Protein AF-A0A2G2ZL44-F1 (afdb_monomer)

Secondary structure (DSSP, 8-state):
-HHHHHHH-----------S------HHHHHHHHHHHHHH--------EEEEETTTTEEEEP--HHHHHHHHHHHHHHT----

Foldseek 3Di:
DVVCCVVPNDDDDDDDDDLADDDDDDPVLVVQLVVVLVVPPPDDDDWDFDDFDDVDTDTDTDPDPVSNVNSVSSCVSSVNDPD

Structure (mmCIF, N/CA/C/O backbone):
data_AF-A0A2G2ZL44-F1
#
_entry.id   AF-A0A2G2ZL44-F1
#
loop_
_atom_site.group_PDB
_atom_site.id
_atom_site.type_symbol
_atom_site.label_atom_id
_atom_site.label_alt_id
_atom_site.label_comp_id
_atom_site.label_asym_id
_atom_site.label_entity_id
_atom_site.label_seq_id
_atom_site.pdbx_PDB_ins_code
_atom_site.Cartn_x
_atom_site.Cartn_y
_atom_site.Cartn_z
_atom_site.occupancy
_atom_site.B_iso_or_equiv
_atom_site.auth_seq_id
_atom_site.auth_comp_id
_atom_site.auth_asym_id
_atom_site.auth_atom_id
_atom_site.pdbx_PDB_model_num
ATOM 1 N N . MET A 1 1 ? 7.101 -9.785 -9.918 1.00 79.69 1 MET A N 1
ATOM 2 C CA . MET A 1 1 ? 7.958 -10.653 -9.076 1.00 79.69 1 MET A CA 1
ATOM 3 C C . MET A 1 1 ? 7.916 -12.147 -9.439 1.00 79.69 1 MET A C 1
ATOM 5 O O . MET A 1 1 ? 8.657 -12.911 -8.838 1.00 79.69 1 MET A O 1
ATOM 9 N N . ASN A 1 2 ? 7.120 -12.594 -10.428 1.00 85.00 2 ASN A N 1
ATOM 10 C CA . ASN A 1 2 ? 6.998 -14.028 -10.756 1.00 85.00 2 ASN A CA 1
ATOM 11 C C . ASN A 1 2 ? 8.310 -14.689 -11.213 1.00 85.00 2 ASN A C 1
ATOM 13 O O . ASN A 1 2 ? 8.561 -15.821 -10.818 1.00 85.00 2 ASN A O 1
ATOM 17 N N . GLY A 1 3 ? 9.147 -13.987 -11.991 1.00 88.56 3 GLY A N 1
ATOM 18 C CA . GLY A 1 3 ? 10.456 -14.506 -12.412 1.00 88.56 3 GLY A CA 1
ATOM 19 C C . GLY A 1 3 ? 11.359 -14.830 -11.219 1.00 88.56 3 GLY A C 1
ATOM 20 O O . GLY A 1 3 ? 11.791 -15.965 -11.072 1.00 88.56 3 GLY A O 1
ATOM 21 N N . LEU A 1 4 ? 11.520 -13.871 -10.301 1.00 87.31 4 LEU A N 1
ATOM 22 C CA . LEU A 1 4 ? 12.309 -14.056 -9.078 1.00 87.31 4 LEU A CA 1
ATOM 23 C C . LEU A 1 4 ? 11.755 -15.176 -8.192 1.00 87.31 4 LEU A C 1
ATOM 25 O O . LEU A 1 4 ? 12.519 -15.987 -7.686 1.00 87.31 4 LEU A O 1
ATOM 29 N N . ARG A 1 5 ? 10.429 -15.282 -8.047 1.00 88.69 5 ARG A N 1
ATOM 30 C CA . ARG A 1 5 ? 9.821 -16.396 -7.304 1.00 88.69 5 ARG A CA 1
ATOM 31 C C . ARG A 1 5 ? 10.123 -17.752 -7.948 1.00 88.69 5 ARG A C 1
ATOM 33 O O . ARG A 1 5 ? 10.350 -18.722 -7.238 1.00 88.69 5 ARG A O 1
ATOM 40 N N . SER A 1 6 ? 10.091 -17.840 -9.278 1.00 91.06 6 SER A N 1
ATOM 41 C CA . SER A 1 6 ? 10.379 -19.091 -9.989 1.00 91.06 6 SER A CA 1
ATOM 42 C C . SER A 1 6 ? 11.824 -19.557 -9.799 1.00 91.06 6 SER A C 1
ATOM 44 O O . SER A 1 6 ? 12.069 -20.757 -9.846 1.00 91.06 6 SER A O 1
ATOM 46 N N . GLU A 1 7 ? 12.760 -18.625 -9.615 1.00 92.12 7 GLU A N 1
ATOM 47 C CA . GLU A 1 7 ? 14.189 -18.910 -9.456 1.00 92.12 7 GLU A CA 1
ATOM 48 C C . GLU A 1 7 ? 14.585 -19.136 -7.988 1.00 92.12 7 GLU A C 1
ATOM 50 O O . GLU A 1 7 ? 15.303 -20.083 -7.680 1.00 92.12 7 GLU A O 1
ATOM 55 N N . PHE A 1 8 ? 14.081 -18.305 -7.071 1.00 89.19 8 PHE A N 1
ATOM 56 C CA . PHE A 1 8 ? 14.503 -18.277 -5.664 1.00 89.19 8 PHE A CA 1
ATOM 57 C C . PHE A 1 8 ? 13.454 -18.829 -4.681 1.00 89.19 8 PHE A C 1
ATOM 59 O O . PHE A 1 8 ? 13.718 -18.926 -3.483 1.00 89.19 8 PHE A O 1
ATOM 66 N N . GLY A 1 9 ? 12.262 -19.202 -5.157 1.00 88.69 9 GLY A N 1
ATOM 67 C CA . GLY A 1 9 ? 11.142 -19.645 -4.323 1.00 88.69 9 GL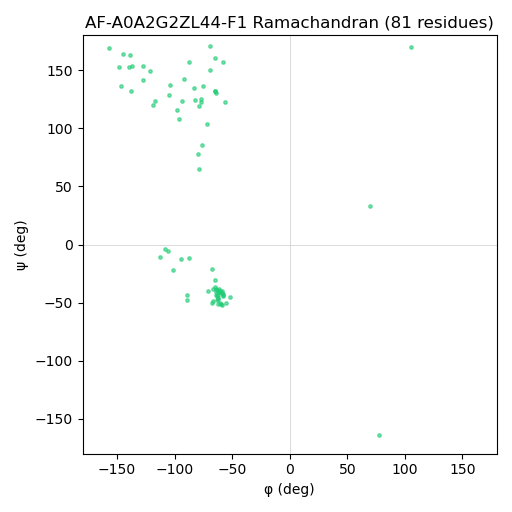Y A CA 1
ATOM 68 C C . GLY A 1 9 ? 10.390 -18.495 -3.635 1.00 88.69 9 GLY A C 1
ATOM 69 O O . GLY A 1 9 ? 10.499 -17.329 -4.011 1.00 88.69 9 GLY A O 1
ATOM 70 N N . GLY A 1 10 ? 9.585 -18.830 -2.621 1.00 88.31 10 GLY A N 1
ATOM 71 C CA . GLY A 1 10 ? 8.831 -17.868 -1.805 1.00 88.31 10 GLY A CA 1
ATOM 72 C C . GLY A 1 10 ? 7.323 -17.806 -2.100 1.00 88.31 10 GLY A C 1
ATOM 73 O O . GLY A 1 10 ? 6.838 -18.416 -3.058 1.00 88.31 10 GLY A O 1
ATOM 74 N N . PRO A 1 11 ? 6.553 -17.098 -1.254 1.00 89.94 11 PRO A N 1
ATOM 75 C CA . PRO A 1 11 ? 5.105 -17.012 -1.388 1.00 89.94 11 PRO A CA 1
ATOM 76 C C . PRO A 1 11 ? 4.691 -16.210 -2.626 1.00 89.94 11 PRO A C 1
ATOM 78 O O . PRO A 1 11 ? 5.375 -15.284 -3.066 1.00 89.94 11 PRO A O 1
ATOM 81 N N . GLN A 1 12 ? 3.530 -16.549 -3.184 1.00 90.56 12 GLN A N 1
ATOM 82 C CA . GLN A 1 12 ? 2.897 -15.744 -4.223 1.00 90.56 12 GLN A CA 1
ATOM 83 C C . GLN A 1 12 ? 2.101 -14.598 -3.595 1.00 90.56 12 GLN A C 1
ATOM 85 O O . GLN A 1 12 ? 1.338 -14.807 -2.657 1.00 90.56 12 GLN A O 1
ATOM 90 N N . PHE A 1 13 ? 2.261 -13.399 -4.148 1.00 89.31 13 PHE A N 1
ATOM 91 C CA . PHE A 1 13 ? 1.479 -12.221 -3.798 1.00 89.31 13 PHE A CA 1
ATOM 92 C C . PHE A 1 13 ? 1.332 -11.316 -5.025 1.00 89.31 13 PHE A C 1
ATOM 94 O O . PHE A 1 13 ? 2.192 -11.321 -5.913 1.00 89.31 13 PHE A O 1
ATOM 101 N N . GLU A 1 14 ? 0.253 -10.539 -5.062 1.00 91.69 14 GLU A N 1
ATOM 102 C CA . GLU A 1 14 ? 0.071 -9.494 -6.068 1.00 91.69 14 GLU A CA 1
ATOM 103 C C . GLU A 1 14 ? 0.955 -8.285 -5.733 1.00 91.69 14 GLU A C 1
ATOM 105 O O . GLU A 1 14 ? 1.009 -7.892 -4.564 1.00 91.69 14 GLU A O 1
ATOM 110 N N . PRO A 1 15 ? 1.654 -7.677 -6.710 1.00 89.69 15 PRO A N 1
ATOM 111 C CA . PRO A 1 15 ? 2.454 -6.482 -6.467 1.00 89.69 15 PRO A CA 1
ATOM 112 C C . PRO A 1 15 ? 1.602 -5.363 -5.859 1.00 89.69 15 PRO A C 1
ATOM 114 O O . PRO A 1 15 ? 0.611 -4.939 -6.446 1.00 89.69 15 PRO A O 1
ATOM 117 N N . HIS A 1 16 ? 1.999 -4.874 -4.688 1.00 91.62 16 HIS A N 1
ATOM 118 C CA . HIS A 1 16 ? 1.309 -3.796 -3.990 1.00 91.62 16 HIS A CA 1
ATOM 119 C C . HIS A 1 16 ? 2.307 -2.897 -3.266 1.00 91.62 16 HIS A C 1
ATOM 121 O O . HIS A 1 16 ? 3.465 -3.259 -3.055 1.00 91.62 16 HIS A O 1
ATOM 127 N N . MET A 1 17 ? 1.828 -1.718 -2.882 1.00 90.50 17 MET A N 1
ATOM 128 C CA . MET A 1 17 ? 2.543 -0.766 -2.046 1.00 90.50 17 MET A CA 1
ATOM 129 C C . MET A 1 17 ? 1.755 -0.584 -0.756 1.00 90.50 17 MET A C 1
ATOM 131 O O . MET A 1 17 ? 0.576 -0.232 -0.784 1.00 90.50 17 MET A O 1
ATOM 135 N N . THR A 1 18 ? 2.403 -0.825 0.374 1.00 93.56 18 THR A N 1
ATOM 136 C CA . THR A 1 18 ? 1.795 -0.601 1.683 1.00 93.56 18 THR A CA 1
ATOM 137 C C . THR A 1 18 ? 1.845 0.887 2.017 1.00 93.56 18 THR A C 1
ATOM 139 O O . THR A 1 18 ? 2.924 1.462 2.107 1.00 93.56 18 THR A O 1
ATOM 142 N N . VAL A 1 19 ? 0.677 1.503 2.210 1.00 92.25 19 VAL A N 1
ATOM 143 C CA . VAL A 1 19 ? 0.519 2.937 2.542 1.00 92.25 19 VAL A CA 1
ATOM 144 C C . VAL A 1 19 ? 0.140 3.181 4.007 1.00 92.25 19 VAL A C 1
ATOM 146 O O . VAL A 1 19 ? 0.070 4.315 4.458 1.00 92.25 19 VAL A O 1
ATOM 149 N N . VAL A 1 20 ? -0.121 2.119 4.767 1.00 93.75 20 VAL A N 1
ATOM 150 C CA . VAL A 1 20 ? -0.384 2.177 6.207 1.00 93.75 20 VAL A CA 1
ATOM 151 C C . VAL A 1 20 ? 0.170 0.917 6.860 1.00 93.75 20 VAL A C 1
ATOM 153 O O . VAL A 1 20 ? 0.040 -0.178 6.311 1.00 93.75 20 VAL A O 1
ATOM 156 N N . GLY A 1 21 ? 0.832 1.072 8.007 1.00 93.25 21 GLY A N 1
ATOM 157 C CA . GLY A 1 21 ? 1.390 -0.051 8.753 1.00 93.25 21 GLY A CA 1
ATOM 158 C C . GLY A 1 21 ? 0.316 -0.948 9.372 1.00 93.25 21 GLY A C 1
ATOM 159 O O . GLY A 1 21 ? -0.874 -0.630 9.387 1.00 93.25 21 GLY A O 1
ATOM 160 N N . ALA A 1 22 ? 0.745 -2.090 9.906 1.00 92.81 22 ALA A N 1
ATOM 161 C CA . ALA A 1 22 ? -0.160 -3.021 10.566 1.00 92.81 22 ALA A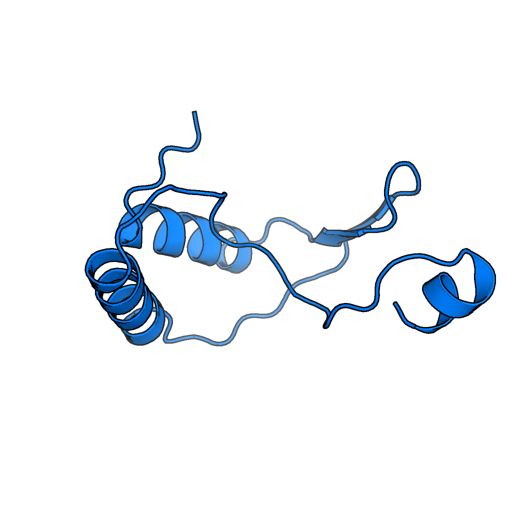 CA 1
ATOM 162 C C . ALA A 1 22 ? -0.778 -2.398 11.832 1.00 92.81 22 ALA A C 1
ATOM 164 O O . ALA A 1 22 ? -0.070 -1.868 12.688 1.00 92.81 22 ALA A O 1
ATOM 165 N N . ILE A 1 23 ? -2.101 -2.516 11.967 1.00 93.44 23 ILE A N 1
ATOM 166 C CA . ILE A 1 23 ? -2.882 -2.028 13.111 1.00 93.44 23 ILE A CA 1
ATOM 167 C C . ILE A 1 23 ? -3.928 -3.046 13.536 1.00 93.44 23 ILE A C 1
ATOM 169 O O . ILE A 1 23 ? -4.408 -3.841 12.729 1.00 93.44 23 ILE A O 1
ATOM 173 N N . LYS A 1 24 ? -4.302 -2.999 14.815 1.00 95.00 24 LYS A N 1
ATOM 174 C CA . LYS A 1 24 ? -5.409 -3.790 15.353 1.00 95.00 24 LYS A CA 1
ATOM 175 C C . LYS A 1 24 ? -6.680 -2.957 15.306 1.00 95.00 24 LYS A C 1
ATOM 177 O O . LYS A 1 24 ? -6.715 -1.870 15.873 1.00 95.00 24 LYS A O 1
ATOM 182 N N . LEU A 1 25 ? -7.696 -3.486 14.642 1.00 95.56 25 LEU A N 1
ATOM 183 C CA . LEU A 1 25 ? -9.029 -2.910 14.527 1.00 95.56 25 LEU A CA 1
ATOM 184 C C . LEU A 1 25 ? -10.045 -4.043 14.644 1.00 95.56 25 LEU A C 1
ATOM 186 O O . LEU A 1 25 ? -9.747 -5.183 14.274 1.00 95.56 25 LEU A O 1
ATOM 190 N N . SER A 1 26 ? -11.244 -3.731 15.116 1.00 97.75 26 SER A N 1
ATOM 191 C CA . SER A 1 26 ? -12.400 -4.578 14.841 1.00 97.75 26 SER A CA 1
ATOM 192 C C . SER A 1 26 ? -12.720 -4.569 13.339 1.00 97.75 26 SER A C 1
ATOM 194 O O . SER A 1 26 ? -12.312 -3.672 12.596 1.00 97.75 26 SER A O 1
ATOM 196 N N . GLU A 1 27 ? -13.463 -5.572 12.872 1.00 97.88 27 GLU A N 1
ATOM 197 C CA . GLU A 1 27 ? -13.877 -5.651 11.466 1.00 97.88 27 GLU A CA 1
ATOM 198 C C . GLU A 1 27 ? -14.690 -4.420 11.030 1.00 97.88 27 GLU A C 1
ATOM 200 O O . GLU A 1 27 ? -14.502 -3.899 9.928 1.00 97.88 27 GLU A O 1
ATOM 205 N N . GLU A 1 28 ? -15.573 -3.933 11.905 1.00 98.06 28 GLU A N 1
ATOM 206 C CA . GLU A 1 28 ? -16.399 -2.751 11.657 1.00 98.06 28 GLU A CA 1
ATOM 207 C C . GLU A 1 28 ? -15.533 -1.501 11.465 1.00 98.06 28 GLU A C 1
ATOM 209 O O . GLU A 1 28 ? -15.623 -0.843 10.425 1.00 98.06 28 GLU A O 1
ATOM 214 N N . GLU A 1 29 ? -14.606 -1.248 12.392 1.00 96.94 29 GLU A N 1
ATOM 215 C CA . GLU A 1 29 ? -13.669 -0.127 12.297 1.00 96.94 29 GLU A CA 1
ATOM 216 C C . GLU A 1 29 ? -12.793 -0.216 11.044 1.00 96.94 29 GLU A C 1
ATOM 218 O O . GLU A 1 29 ? -12.548 0.798 10.388 1.00 96.94 29 GLU A O 1
ATOM 223 N N . ALA A 1 30 ? -12.324 -1.418 10.689 1.00 96.19 30 ALA A N 1
ATOM 224 C CA . ALA A 1 30 ? -11.525 -1.633 9.488 1.00 96.19 30 ALA A CA 1
ATOM 225 C C . ALA A 1 30 ? -12.315 -1.282 8.220 1.00 96.19 30 ALA A C 1
ATOM 227 O O . ALA A 1 30 ? -11.806 -0.566 7.355 1.00 96.19 30 ALA A O 1
ATOM 228 N N . ARG A 1 31 ? -13.572 -1.731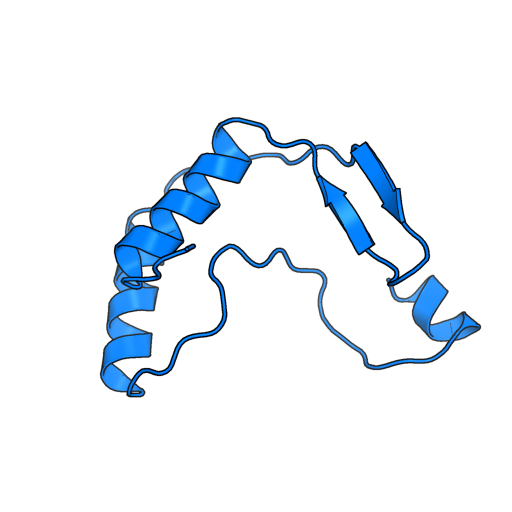 8.121 1.00 96.50 31 ARG A N 1
ATOM 229 C CA . ARG A 1 31 ? -14.451 -1.439 6.977 1.00 96.50 31 ARG A CA 1
ATOM 230 C C . ARG A 1 31 ? -14.773 0.048 6.859 1.00 96.50 31 ARG A C 1
ATOM 232 O O . ARG A 1 31 ? -14.746 0.576 5.746 1.00 96.50 31 ARG A O 1
ATOM 239 N N . ASP A 1 32 ? -15.072 0.717 7.968 1.00 95.62 32 ASP A N 1
ATOM 240 C CA . ASP A 1 32 ? -15.392 2.148 7.975 1.00 95.62 32 ASP A CA 1
ATOM 241 C C . ASP A 1 32 ? -14.189 3.003 7.582 1.00 95.62 32 ASP A C 1
ATOM 243 O O . ASP A 1 32 ? -14.285 3.837 6.676 1.00 95.62 32 ASP A O 1
ATOM 247 N N . LYS A 1 33 ? -13.031 2.749 8.199 1.00 94.88 33 LYS A N 1
ATOM 248 C CA . LYS A 1 33 ? -11.788 3.470 7.898 1.00 94.88 33 LYS A CA 1
ATOM 249 C C . LYS A 1 33 ? -11.323 3.227 6.463 1.00 94.88 33 LYS A C 1
ATOM 251 O O . LYS A 1 33 ? -10.906 4.175 5.802 1.00 94.88 33 LYS A O 1
ATOM 256 N N . PHE A 1 34 ? -11.467 2.003 5.947 1.00 93.94 34 PHE A N 1
ATOM 257 C CA . PHE A 1 34 ? -11.154 1.688 4.552 1.00 93.94 34 PHE A CA 1
ATOM 258 C C . PHE A 1 34 ? -12.045 2.461 3.574 1.00 93.94 34 PHE A C 1
ATOM 260 O O . PHE A 1 34 ? -11.533 3.106 2.660 1.00 93.94 34 PHE A O 1
ATOM 267 N N . ARG A 1 35 ? -13.369 2.473 3.792 1.00 93.50 35 ARG A N 1
ATOM 268 C CA . ARG A 1 35 ? -14.298 3.257 2.958 1.00 93.50 35 ARG A CA 1
ATOM 269 C C . ARG A 1 35 ? -13.955 4.742 2.962 1.00 93.50 35 ARG A C 1
ATOM 271 O O . ARG A 1 35 ? -13.943 5.359 1.897 1.00 93.50 35 ARG A O 1
ATOM 278 N N . LYS A 1 36 ? -13.656 5.297 4.139 1.00 90.50 36 LYS A N 1
ATOM 279 C CA . LYS A 1 36 ? -13.244 6.695 4.282 1.00 90.50 36 LYS A CA 1
ATOM 280 C C . LYS A 1 36 ? -11.954 6.978 3.506 1.00 90.50 36 LYS A C 1
ATOM 282 O O . LYS A 1 36 ? -11.936 7.885 2.680 1.00 90.50 36 LYS A O 1
ATOM 287 N N . GLY A 1 37 ? -10.925 6.150 3.699 1.00 89.75 37 GLY A N 1
ATOM 288 C CA . GLY A 1 37 ? -9.647 6.271 2.998 1.00 89.75 37 GLY A CA 1
ATOM 289 C C . GLY A 1 37 ? -9.818 6.272 1.479 1.00 89.75 37 GLY A C 1
ATOM 290 O O . GLY A 1 37 ? -9.357 7.196 0.812 1.00 89.75 37 GLY A O 1
ATOM 291 N N . CYS A 1 38 ? -10.554 5.300 0.932 1.00 89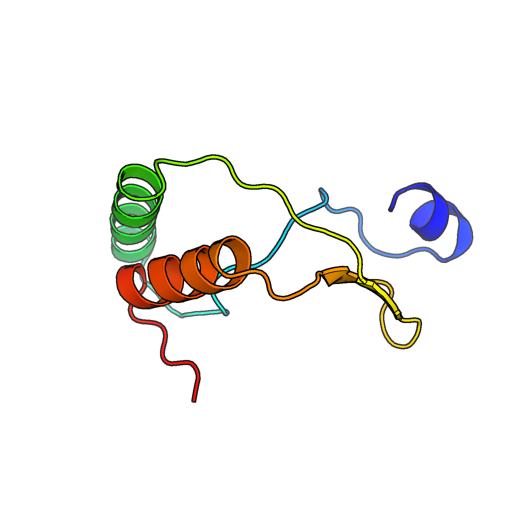.06 38 CYS A N 1
ATOM 292 C CA . CYS A 1 38 ? -10.803 5.204 -0.509 1.00 89.06 38 CYS A CA 1
ATOM 293 C C . CYS A 1 38 ? -11.619 6.375 -1.077 1.00 89.06 38 CYS A C 1
ATOM 295 O O . CYS A 1 38 ? -11.356 6.798 -2.198 1.00 89.06 38 CYS A O 1
ATOM 297 N N . GLY A 1 39 ? -12.602 6.904 -0.340 1.00 83.19 39 GLY A N 1
ATOM 298 C CA . GLY A 1 39 ? -13.432 8.024 -0.810 1.00 83.19 39 GLY A CA 1
ATOM 299 C C . GLY A 1 39 ? -12.670 9.349 -0.950 1.00 83.19 39 GLY A C 1
ATOM 300 O O . GLY A 1 39 ? -13.093 10.248 -1.684 1.00 83.19 39 GLY A O 1
ATOM 301 N N . GLU A 1 40 ? -11.541 9.467 -0.256 1.00 75.62 40 GLU A N 1
ATOM 302 C CA . GLU A 1 40 ? -10.719 10.673 -0.208 1.00 75.62 40 GLU A CA 1
ATOM 303 C C . GLU A 1 40 ? -9.475 10.573 -1.122 1.00 75.62 40 GLU A C 1
ATOM 305 O O . GLU A 1 40 ? -9.001 11.600 -1.613 1.00 75.62 40 GLU A O 1
ATOM 310 N N . VAL A 1 41 ? -9.015 9.361 -1.476 1.00 68.00 41 VAL A N 1
ATOM 311 C CA . VAL A 1 41 ? -7.979 9.140 -2.509 1.00 68.00 41 VAL A CA 1
ATOM 312 C C . VAL A 1 41 ? -8.590 9.314 -3.904 1.00 68.00 41 VAL A C 1
ATOM 314 O O . VAL A 1 41 ? -9.037 8.367 -4.546 1.00 68.00 41 VAL A O 1
ATOM 317 N N . LYS A 1 42 ? -8.636 10.557 -4.389 1.00 65.50 42 LYS A N 1
ATOM 318 C CA . LYS A 1 42 ? -9.294 10.898 -5.668 1.00 65.50 42 LYS A CA 1
ATOM 319 C C . LYS A 1 42 ? -8.363 10.943 -6.879 1.00 65.50 42 LYS A C 1
ATOM 321 O O . LYS A 1 42 ? -8.848 11.017 -8.006 1.00 65.50 42 LYS A O 1
ATOM 326 N N . LYS A 1 43 ? -7.044 10.929 -6.678 1.00 79.25 43 LYS A N 1
ATOM 327 C CA . LYS A 1 43 ? -6.065 11.157 -7.747 1.00 79.25 43 LYS A CA 1
ATOM 328 C C . LYS A 1 43 ? -5.172 9.935 -7.932 1.00 79.25 43 LYS A C 1
ATOM 330 O O . LYS A 1 43 ? -4.459 9.541 -7.016 1.00 79.25 43 LYS A O 1
ATOM 335 N N . VAL A 1 44 ? -5.199 9.361 -9.134 1.00 86.00 44 VAL A N 1
ATOM 336 C CA . VAL A 1 44 ? -4.185 8.391 -9.568 1.00 86.00 44 VAL A CA 1
ATOM 337 C C . VAL A 1 44 ? -2.846 9.119 -9.653 1.00 86.00 44 VAL A C 1
ATOM 339 O O . VAL A 1 44 ? -2.770 10.204 -10.232 1.00 86.00 44 VAL A O 1
ATOM 342 N N . TYR A 1 45 ? -1.802 8.528 -9.082 1.00 89.50 45 TYR A N 1
ATOM 343 C CA . TYR A 1 45 ? -0.451 9.078 -9.090 1.00 89.50 45 TYR A CA 1
ATOM 344 C C . TYR A 1 45 ? 0.551 8.047 -9.611 1.00 89.50 45 TYR A C 1
ATOM 346 O O . TYR A 1 45 ? 0.318 6.838 -9.554 1.00 89.50 45 TYR A O 1
ATOM 354 N N . GLY A 1 46 ? 1.653 8.543 -10.171 1.00 91.56 46 GLY A N 1
ATOM 355 C CA . GLY A 1 46 ? 2.775 7.715 -10.598 1.00 91.56 46 GLY A CA 1
ATOM 356 C C . GLY A 1 46 ? 3.768 7.492 -9.459 1.00 91.56 46 GLY A C 1
ATOM 357 O O . GLY A 1 46 ? 3.847 8.289 -8.529 1.00 91.56 46 GLY A O 1
ATOM 358 N N . GLY A 1 47 ? 4.552 6.422 -9.558 1.00 90.44 47 GLY A N 1
ATOM 359 C CA . GLY A 1 47 ? 5.717 6.187 -8.710 1.00 90.44 47 GLY A CA 1
ATOM 360 C C . GLY A 1 47 ? 6.938 5.899 -9.576 1.00 90.44 47 GLY A C 1
ATOM 361 O O . GLY A 1 47 ? 6.828 5.213 -10.593 1.00 90.44 47 GLY A O 1
ATOM 362 N N . THR A 1 48 ? 8.098 6.412 -9.173 1.00 94.19 48 THR A N 1
ATOM 363 C CA . THR A 1 48 ? 9.375 6.156 -9.852 1.00 94.19 48 THR A CA 1
ATOM 364 C C . THR A 1 48 ? 10.181 5.169 -9.029 1.00 94.19 48 THR A C 1
ATOM 366 O O . THR A 1 48 ? 10.366 5.384 -7.837 1.00 94.19 48 THR A O 1
ATOM 369 N N . ILE A 1 49 ? 10.672 4.095 -9.644 1.00 92.50 49 ILE A N 1
ATOM 370 C CA . ILE A 1 49 ? 11.576 3.151 -8.978 1.00 92.50 49 ILE A CA 1
ATOM 371 C C . ILE A 1 49 ? 12.968 3.785 -8.923 1.00 92.50 49 ILE A C 1
ATOM 373 O O . ILE A 1 49 ? 13.524 4.139 -9.958 1.00 92.50 49 ILE A O 1
ATOM 377 N N . GLU A 1 50 ? 13.519 3.925 -7.723 1.00 91.19 50 GLU A N 1
ATOM 378 C CA . GLU A 1 50 ? 14.848 4.491 -7.488 1.00 91.19 50 GLU A CA 1
ATOM 379 C C . GLU A 1 50 ? 15.935 3.415 -7.535 1.00 91.19 50 GLU A C 1
ATOM 381 O O . GLU A 1 50 ? 16.946 3.578 -8.215 1.00 91.19 50 GLU A O 1
ATOM 386 N N . LYS A 1 51 ? 15.728 2.292 -6.837 1.00 87.69 51 LYS A N 1
ATOM 387 C CA . LYS A 1 51 ? 16.674 1.170 -6.835 1.00 87.69 51 LYS A CA 1
ATOM 388 C C . LYS A 1 51 ? 16.019 -0.156 -6.466 1.00 87.69 51 LYS A C 1
ATOM 390 O O . LYS A 1 51 ? 14.894 -0.217 -5.971 1.00 87.69 51 LYS A O 1
ATOM 395 N N . PHE A 1 52 ? 16.790 -1.211 -6.679 1.00 82.88 52 PHE A N 1
ATOM 396 C CA . PHE A 1 52 ? 16.525 -2.564 -6.218 1.00 82.88 52 PHE A CA 1
ATOM 397 C C . PHE A 1 52 ? 17.434 -2.881 -5.024 1.00 82.88 52 PHE A C 1
ATOM 399 O O . PHE A 1 52 ? 18.616 -2.535 -5.050 1.00 82.88 52 PHE A O 1
ATOM 406 N N . ASP A 1 53 ? 16.892 -3.527 -3.992 1.00 76.50 53 ASP A N 1
ATOM 407 C CA . ASP A 1 53 ? 17.647 -3.988 -2.822 1.00 76.50 53 ASP A CA 1
ATOM 408 C C . ASP A 1 53 ? 17.503 -5.511 -2.661 1.00 76.50 53 ASP A C 1
ATOM 410 O O . ASP A 1 53 ? 16.496 -6.096 -3.066 1.00 76.50 53 ASP A O 1
ATOM 414 N N . VAL A 1 54 ? 18.538 -6.158 -2.121 1.00 67.19 54 VAL A N 1
ATOM 415 C CA . VAL A 1 54 ? 18.745 -7.617 -2.159 1.00 67.19 54 VAL A CA 1
ATOM 416 C C . VAL A 1 54 ? 18.644 -8.281 -0.783 1.00 67.19 54 VAL A C 1
ATOM 418 O O . VAL A 1 54 ? 18.574 -9.504 -0.717 1.00 67.19 54 VAL A O 1
ATOM 421 N N . GLY A 1 55 ? 18.611 -7.514 0.317 1.00 67.38 55 GLY A N 1
ATOM 422 C CA . GLY A 1 55 ? 18.429 -8.082 1.666 1.00 67.38 55 GLY A CA 1
ATOM 423 C C . GLY A 1 55 ? 17.039 -8.701 1.861 1.00 67.38 55 GLY A C 1
ATOM 424 O O . GLY A 1 55 ? 16.893 -9.771 2.443 1.00 67.38 55 GLY A O 1
ATOM 425 N N . PHE A 1 56 ? 16.034 -8.042 1.288 1.00 69.12 56 PHE A N 1
ATOM 426 C CA . PHE A 1 56 ? 14.712 -8.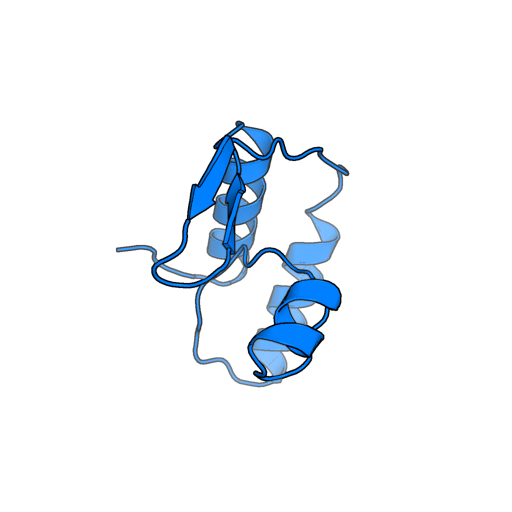555 0.949 1.00 69.12 56 PHE A CA 1
ATOM 427 C C . PHE A 1 56 ? 14.417 -7.978 -0.431 1.00 69.12 56 PHE A C 1
ATOM 429 O O . PHE A 1 56 ? 14.639 -6.793 -0.647 1.00 69.12 56 PHE A O 1
ATOM 436 N N . VAL A 1 57 ? 13.970 -8.787 -1.384 1.00 80.88 57 VAL A N 1
ATOM 437 C CA . VAL A 1 57 ? 13.776 -8.305 -2.755 1.00 80.88 57 VAL A CA 1
ATOM 438 C C . VAL A 1 57 ? 12.563 -7.369 -2.809 1.00 80.88 57 VAL A C 1
ATOM 440 O O . VAL A 1 57 ? 11.420 -7.829 -2.819 1.00 80.88 57 VAL A O 1
ATOM 443 N N . TYR A 1 58 ? 12.803 -6.059 -2.879 1.00 87.06 58 TYR A N 1
ATOM 444 C CA . TYR A 1 58 ? 11.769 -5.037 -3.057 1.00 87.06 58 TYR A CA 1
ATOM 445 C C . TYR A 1 58 ? 12.209 -3.943 -4.038 1.00 87.06 58 TYR A C 1
ATOM 447 O O . TYR A 1 58 ? 13.386 -3.797 -4.372 1.00 87.06 58 TYR A O 1
ATOM 455 N N . LEU A 1 59 ? 11.227 -3.181 -4.524 1.00 90.25 59 LEU A N 1
ATOM 456 C CA . LEU A 1 59 ? 11.447 -1.998 -5.352 1.00 90.25 59 LEU A CA 1
ATOM 457 C C . LEU A 1 59 ? 11.377 -0.768 -4.450 1.00 90.25 59 LEU A C 1
ATOM 459 O O . LEU A 1 59 ? 10.321 -0.499 -3.874 1.00 90.25 59 LEU A O 1
ATOM 463 N N . LEU A 1 60 ? 12.482 -0.034 -4.314 1.00 91.06 60 LEU A N 1
ATOM 464 C CA . LEU A 1 60 ? 12.460 1.245 -3.614 1.00 91.06 60 LEU A CA 1
ATOM 465 C C . LEU A 1 60 ? 11.858 2.299 -4.539 1.00 91.06 60 LEU A C 1
ATOM 467 O O . LEU A 1 60 ? 12.341 2.485 -5.656 1.00 91.06 60 LEU A O 1
ATOM 471 N N . LEU A 1 61 ? 10.821 2.989 -4.074 1.00 92.06 61 LEU A N 1
ATOM 472 C CA . LEU A 1 61 ? 10.222 4.109 -4.789 1.00 92.06 61 LEU A CA 1
ATOM 473 C C . LEU A 1 61 ? 10.859 5.428 -4.355 1.00 92.06 61 LEU A C 1
ATOM 475 O O . LEU A 1 61 ? 11.112 5.638 -3.171 1.00 92.06 61 LEU A O 1
ATOM 479 N N . HIS A 1 62 ? 11.042 6.330 -5.315 1.00 94.50 62 HIS A N 1
ATOM 480 C CA . HIS A 1 62 ? 11.414 7.708 -5.052 1.00 94.50 62 HIS A CA 1
ATOM 481 C C . HIS A 1 62 ? 10.289 8.404 -4.261 1.00 94.50 62 HIS A C 1
ATOM 483 O O . HIS A 1 62 ? 9.125 8.337 -4.684 1.00 94.50 62 HIS A O 1
ATOM 489 N N . PRO A 1 63 ? 10.596 9.090 -3.145 1.00 94.00 63 PRO A N 1
ATOM 490 C CA . PRO A 1 63 ? 9.597 9.680 -2.256 1.00 94.00 63 PRO A CA 1
ATOM 491 C C . PRO A 1 63 ? 9.050 11.006 -2.809 1.00 94.00 63 PRO A C 1
ATOM 493 O O . PRO A 1 63 ? 9.248 12.074 -2.234 1.00 94.00 63 PRO A O 1
ATOM 496 N N . THR A 1 64 ? 8.357 10.943 -3.946 1.00 94.06 64 THR A N 1
ATOM 497 C CA . THR A 1 64 ? 7.582 12.076 -4.483 1.00 94.06 64 THR A CA 1
ATOM 498 C C . THR A 1 64 ? 6.522 12.544 -3.485 1.00 94.06 64 THR A C 1
ATOM 500 O O . THR A 1 64 ? 6.069 11.766 -2.638 1.00 94.06 64 THR A O 1
ATOM 503 N N . THR A 1 65 ? 6.086 13.798 -3.613 1.00 93.69 65 THR A N 1
ATOM 504 C CA . THR A 1 65 ? 5.016 14.365 -2.784 1.00 93.69 65 THR A CA 1
ATOM 505 C C . THR A 1 65 ? 3.771 13.481 -2.796 1.00 93.69 65 THR A C 1
ATOM 507 O O . THR A 1 65 ? 3.264 13.154 -1.730 1.00 93.69 65 THR A O 1
ATOM 510 N N . GLU A 1 66 ? 3.336 12.996 -3.960 1.00 91.56 66 GLU A N 1
ATOM 511 C CA . GLU A 1 66 ? 2.139 12.160 -4.078 1.00 91.56 66 GLU A CA 1
ATOM 512 C C . GLU A 1 66 ? 2.271 10.810 -3.357 1.00 91.56 66 GLU A C 1
ATOM 514 O O . GLU A 1 66 ? 1.335 10.370 -2.689 1.00 91.56 66 GLU A O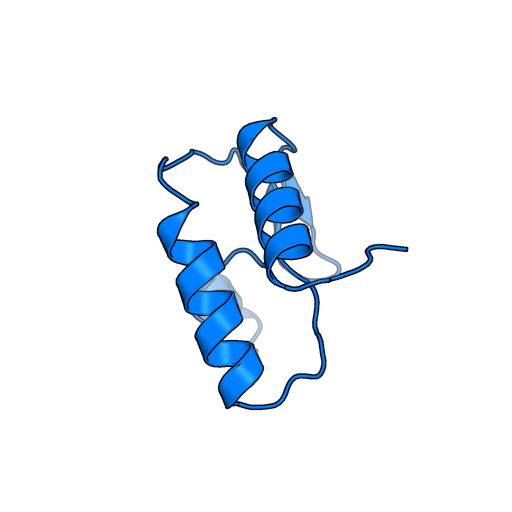 1
ATOM 519 N N . VAL A 1 67 ? 3.437 10.157 -3.453 1.00 91.50 67 VAL A N 1
ATOM 520 C CA . VAL A 1 67 ? 3.708 8.892 -2.744 1.00 91.50 67 VAL A CA 1
ATOM 521 C C . VAL A 1 67 ? 3.647 9.102 -1.230 1.00 91.50 67 VAL A C 1
ATOM 523 O O . VAL A 1 67 ? 3.050 8.296 -0.512 1.00 91.50 67 VAL A O 1
ATOM 526 N N . MET A 1 68 ? 4.235 10.194 -0.740 1.00 93.06 68 MET A N 1
ATOM 527 C CA . MET A 1 68 ? 4.256 10.508 0.689 1.00 93.06 68 MET A CA 1
ATOM 528 C C . MET A 1 68 ? 2.875 10.934 1.204 1.00 93.06 68 MET A C 1
ATOM 530 O O . MET A 1 68 ? 2.461 10.497 2.279 1.00 93.06 68 MET A O 1
ATOM 534 N N . GLU A 1 69 ? 2.129 11.724 0.430 1.00 92.25 69 GLU A N 1
ATOM 535 C CA . GLU A 1 69 ? 0.761 12.140 0.752 1.00 92.25 69 GLU A CA 1
ATOM 536 C C . GLU A 1 69 ? -0.198 10.951 0.816 1.00 92.25 69 GLU A C 1
ATOM 538 O O . GLU A 1 69 ? -1.025 10.898 1.723 1.00 92.25 69 GLU A O 1
ATOM 543 N N . ALA A 1 70 ? -0.065 9.964 -0.075 1.00 91.50 70 ALA A N 1
ATOM 544 C CA . ALA A 1 70 ? -0.886 8.755 -0.030 1.00 91.50 70 ALA A CA 1
ATOM 545 C C . ALA A 1 70 ? -0.722 7.995 1.298 1.00 91.50 70 ALA A C 1
ATOM 547 O O . ALA A 1 70 ? -1.713 7.558 1.891 1.00 91.50 70 ALA A O 1
ATOM 548 N N . SER A 1 71 ? 0.516 7.883 1.792 1.00 92.12 71 SER A N 1
ATOM 549 C CA . SER A 1 71 ? 0.806 7.275 3.094 1.00 92.12 71 SER A CA 1
ATOM 550 C C . SER A 1 71 ? 0.258 8.115 4.248 1.00 92.12 71 SER A C 1
ATOM 552 O O . SER A 1 71 ? -0.488 7.602 5.083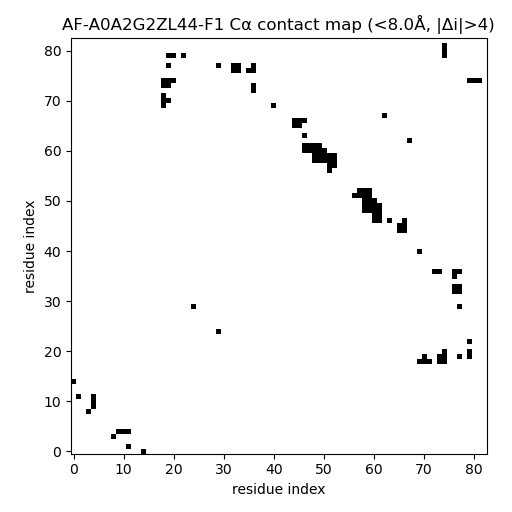 1.00 92.12 71 SER A O 1
ATOM 554 N N . ALA A 1 72 ? 0.543 9.421 4.269 1.00 92.50 72 ALA A N 1
ATOM 555 C CA . ALA A 1 72 ? 0.065 10.331 5.313 1.00 92.50 72 ALA A CA 1
ATOM 556 C C . ALA A 1 72 ? -1.469 10.344 5.412 1.00 92.50 72 ALA A C 1
ATOM 558 O O . ALA A 1 72 ? -2.035 10.267 6.507 1.00 92.50 72 ALA A O 1
ATOM 559 N N . HIS A 1 73 ? -2.139 10.370 4.261 1.00 92.06 73 HIS A N 1
ATOM 560 C CA . HIS A 1 73 ? -3.589 10.299 4.136 1.00 92.06 73 HIS A CA 1
ATOM 561 C C . HIS A 1 73 ? -4.156 9.018 4.747 1.00 92.06 73 HIS A C 1
ATOM 563 O O . HIS A 1 73 ? -5.042 9.063 5.606 1.00 92.06 73 HIS A O 1
ATOM 569 N N . CYS A 1 74 ? -3.613 7.866 4.349 1.00 92.31 74 CYS A N 1
ATOM 570 C CA . CYS A 1 74 ? -4.051 6.581 4.879 1.00 92.31 74 CYS A CA 1
ATOM 571 C C . CYS A 1 74 ? -3.766 6.488 6.381 1.00 92.31 74 CYS A C 1
ATOM 573 O O . CYS A 1 74 ? -4.651 6.113 7.148 1.00 92.31 74 CYS A O 1
ATOM 575 N N . CYS A 1 75 ? -2.588 6.908 6.839 1.00 93.56 75 CYS A N 1
ATOM 576 C CA . CYS A 1 75 ? -2.256 6.907 8.259 1.00 93.56 75 CYS A CA 1
ATOM 577 C C . CYS A 1 75 ? -3.245 7.752 9.074 1.00 93.56 75 CYS A C 1
ATOM 579 O O . CYS A 1 75 ? -3.754 7.280 10.090 1.00 93.56 75 CYS A O 1
ATOM 581 N N . SER A 1 76 ? -3.609 8.942 8.589 1.00 92.75 76 SER A N 1
ATOM 582 C CA . SER A 1 7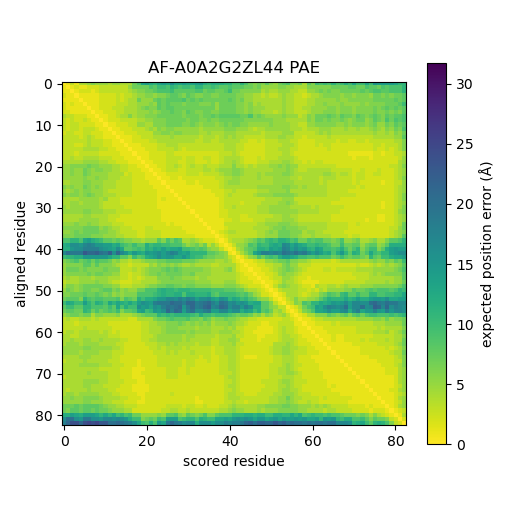6 ? -4.624 9.792 9.219 1.00 92.75 76 SER A CA 1
ATOM 583 C C . SER A 1 76 ? -6.004 9.123 9.261 1.00 92.75 76 SER A C 1
ATOM 585 O O . SER A 1 76 ? -6.630 9.063 10.321 1.00 92.75 76 SER A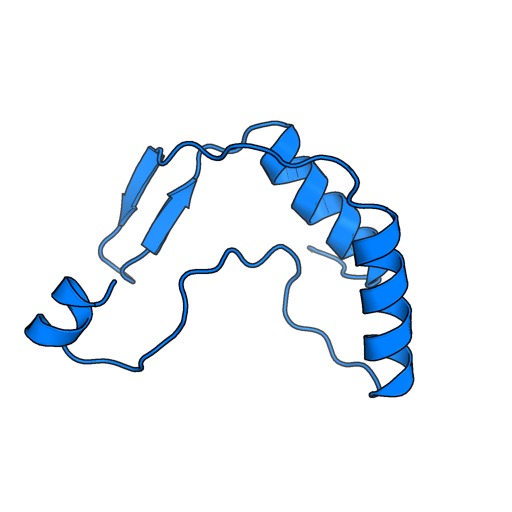 O 1
ATOM 587 N N . CYS A 1 77 ? -6.460 8.539 8.146 1.00 92.75 77 CYS A N 1
ATOM 588 C CA . CYS A 1 77 ? -7.750 7.842 8.071 1.00 92.75 77 CYS A CA 1
ATOM 589 C C . CYS A 1 77 ? -7.837 6.660 9.038 1.00 92.75 77 CYS A C 1
ATOM 591 O O . CYS A 1 77 ? -8.878 6.423 9.655 1.00 92.75 77 CYS A O 1
ATOM 593 N N . PHE A 1 78 ? -6.743 5.913 9.168 1.00 93.56 78 PHE A N 1
ATOM 594 C CA . PHE A 1 78 ? -6.693 4.718 9.993 1.00 93.56 78 PHE A CA 1
ATOM 595 C C . PHE A 1 78 ? -6.330 4.999 11.461 1.00 93.56 78 PHE A C 1
ATOM 597 O O . PHE A 1 78 ? -6.538 4.126 12.311 1.00 93.56 78 PHE A O 1
ATOM 604 N N . GLY A 1 79 ? -5.875 6.214 11.784 1.00 92.12 79 GLY A N 1
ATOM 605 C CA . GLY A 1 79 ? -5.358 6.576 13.106 1.00 92.12 79 GLY A CA 1
ATOM 606 C C . GLY A 1 79 ? -4.019 5.900 13.411 1.00 92.12 79 GLY A C 1
ATOM 607 O O . GLY A 1 79 ? -3.766 5.516 14.550 1.00 92.12 79 GLY A O 1
ATOM 608 N N . TYR A 1 80 ? -3.199 5.684 12.381 1.00 92.31 80 TYR A N 1
ATOM 609 C CA . TYR A 1 80 ? -1.875 5.088 12.508 1.00 92.31 80 TYR A CA 1
ATOM 610 C C . TYR A 1 80 ? -0.851 6.143 12.924 1.00 92.31 80 TYR A C 1
ATOM 612 O O . TYR A 1 80 ? -0.659 7.136 12.223 1.00 92.31 80 TYR A O 1
ATOM 620 N N . ASN A 1 81 ? -0.156 5.887 14.032 1.00 84.44 81 ASN A N 1
ATOM 621 C CA . ASN A 1 81 ? 0.970 6.700 14.475 1.00 84.44 81 ASN A CA 1
ATOM 622 C C . ASN A 1 81 ? 2.271 6.055 13.995 1.00 84.44 81 ASN A C 1
ATOM 624 O O . ASN A 1 81 ? 2.688 5.024 14.523 1.00 84.44 81 ASN A O 1
ATOM 628 N N . SER A 1 82 ? 2.917 6.671 13.008 1.00 67.81 82 SER A N 1
ATOM 629 C CA . SER A 1 82 ? 4.298 6.358 12.644 1.00 67.81 82 SER A CA 1
ATOM 630 C C . SER A 1 82 ? 5.237 7.058 13.633 1.00 67.81 82 SER A C 1
ATOM 632 O O . SER A 1 82 ? 5.737 8.145 13.349 1.00 67.81 82 SER A O 1
ATOM 634 N N . THR A 1 83 ? 5.380 6.506 14.836 1.00 53.41 83 THR A N 1
ATOM 635 C CA . THR A 1 83 ? 6.503 6.856 15.728 1.00 53.41 83 THR A CA 1
ATOM 636 C C . THR A 1 83 ? 7.797 6.272 15.203 1.00 53.41 83 THR A C 1
ATOM 638 O O . THR A 1 83 ? 7.756 5.086 14.799 1.00 53.41 83 THR A O 1
#

Sequence (83 aa):
MNGLRSEFGGPQFEPHMTVVGAIKLSEEEARDKFRKGCGEVKKVYGGTIEKFDVGFVYLLLHPTTEVMEASAHCCSCFGYNST

Radius of gyration: 15.24 Å; Cα contacts (8 Å, |Δi|>4): 63; chains: 1; bounding box: 35×34×28 Å

pLDDT: mean 88.66, std 8.4, range [53.41, 98.06]

InterPro domains:
  IPR009097 Cyclic phosphodiesterase [SSF55144] (1-79)
  IPR012386 2',3'-cyclic-nucleotide 3'-phosphodiesterase [PTHR28141] (1-82)

Organism: Capsicum annuum (NCBI:txid4072)

Mean predicted aligned error: 4.89 Å

Solvent-accessible surface area (backbone atoms only — not comparable to full-atom values): 5455 Å² total; per-residue (Å²): 112,67,69,58,33,74,76,75,48,78,86,90,75,79,94,79,80,86,44,56,79,94,78,93,66,54,72,66,57,47,53,53,30,49,54,53,37,57,73,67,63,80,72,92,77,84,81,48,77,71,49,79,48,80,95,61,86,48,77,40,63,49,86,43,70,66,57,49,47,52,23,53,51,36,17,62,50,67,68,55,79,90,123